Protein AF-A0A7Y6PIJ3-F1 (afdb_monomer_lite)

Structure (mmCIF, N/CA/C/O backbone):
data_AF-A0A7Y6PIJ3-F1
#
_entry.id   AF-A0A7Y6PIJ3-F1
#
loop_
_atom_site.group_PDB
_atom_site.id
_atom_site.type_symbol
_atom_site.label_atom_id
_atom_site.label_alt_id
_atom_site.label_comp_id
_atom_site.label_asym_id
_atom_site.label_entity_id
_atom_site.label_seq_id
_atom_site.pdbx_PDB_ins_code
_atom_site.Cartn_x
_atom_site.Cartn_y
_atom_site.Cartn_z
_atom_site.occupancy
_atom_site.B_iso_or_equiv
_atom_site.auth_seq_id
_atom_site.auth_comp_id
_atom_site.auth_asym_id
_atom_site.auth_atom_id
_atom_site.pdbx_PDB_model_num
ATOM 1 N N . VAL A 1 1 ? -10.962 4.921 5.451 1.00 89.75 1 VAL A N 1
ATOM 2 C CA . VAL A 1 1 ? -10.866 4.278 6.788 1.00 89.75 1 VAL A CA 1
ATOM 3 C C . VAL A 1 1 ? -10.992 5.291 7.924 1.00 89.75 1 VAL A C 1
ATOM 5 O O . VAL A 1 1 ? -11.903 5.139 8.722 1.00 89.75 1 VAL A O 1
ATOM 8 N N . ILE A 1 2 ? -10.169 6.348 7.974 1.00 95.81 2 ILE A N 1
ATOM 9 C CA . ILE A 1 2 ? -10.206 7.360 9.055 1.00 95.81 2 ILE A CA 1
ATOM 10 C C . ILE A 1 2 ? -11.605 7.960 9.270 1.00 95.81 2 ILE A C 1
ATOM 12 O O . ILE A 1 2 ? -12.107 7.907 10.383 1.00 95.81 2 ILE A O 1
ATOM 16 N N . GLY A 1 3 ? -12.282 8.418 8.210 1.00 96.56 3 GLY A N 1
ATOM 17 C CA . GLY A 1 3 ? -13.630 8.988 8.345 1.00 96.56 3 GLY A CA 1
ATOM 18 C C . GLY A 1 3 ? -14.660 8.028 8.958 1.00 96.56 3 GLY A C 1
ATOM 19 O O . GLY A 1 3 ? -15.523 8.462 9.714 1.00 96.56 3 GLY A O 1
ATOM 20 N N . TRP A 1 4 ? -14.534 6.719 8.706 1.00 96.75 4 TRP A N 1
ATOM 21 C CA . TRP A 1 4 ? -15.369 5.703 9.356 1.00 96.75 4 TRP A CA 1
ATOM 22 C C . TRP A 1 4 ? -15.043 5.562 10.842 1.00 96.75 4 TRP A C 1
ATOM 24 O O . TRP A 1 4 ? -15.959 5.507 11.657 1.00 96.75 4 TRP A O 1
ATOM 34 N N . ILE A 1 5 ? -13.755 5.541 11.201 1.00 97.19 5 ILE A N 1
ATOM 35 C CA . ILE A 1 5 ? -13.331 5.500 12.606 1.00 97.19 5 ILE A CA 1
ATOM 36 C C . ILE A 1 5 ? -13.863 6.732 13.345 1.00 97.19 5 ILE A C 1
ATOM 38 O O . ILE A 1 5 ? -14.445 6.590 14.415 1.00 97.19 5 ILE A O 1
ATOM 42 N N . ASP A 1 6 ? -13.729 7.920 12.757 1.00 96.12 6 ASP A N 1
ATOM 43 C CA . ASP A 1 6 ? -14.160 9.177 13.370 1.00 96.12 6 ASP A CA 1
ATOM 44 C C . ASP A 1 6 ? -15.687 9.259 13.503 1.00 96.12 6 ASP A C 1
ATOM 46 O O . ASP A 1 6 ? -16.201 9.761 14.504 1.00 96.12 6 ASP A O 1
ATOM 50 N N . TYR A 1 7 ? -16.423 8.747 12.513 1.00 97.19 7 TYR A N 1
ATOM 51 C CA . TYR A 1 7 ? -17.879 8.646 12.566 1.00 97.19 7 TYR A CA 1
ATOM 52 C C . TYR A 1 7 ? -18.334 7.715 13.698 1.00 97.19 7 TYR A C 1
ATOM 54 O O . TYR A 1 7 ? -19.123 8.122 14.551 1.00 97.19 7 TYR A O 1
ATOM 62 N N . LEU A 1 8 ? -17.783 6.498 13.766 1.00 97.12 8 LEU A N 1
ATOM 63 C CA . LEU A 1 8 ? -18.135 5.509 14.790 1.00 97.12 8 LEU A CA 1
ATOM 64 C C . LEU A 1 8 ? -17.675 5.928 16.192 1.00 97.12 8 LEU A C 1
ATOM 66 O O . LEU A 1 8 ? -18.342 5.628 17.176 1.00 97.12 8 LEU A O 1
ATOM 70 N N . ALA A 1 9 ? -16.566 6.663 16.301 1.00 96.25 9 ALA A N 1
ATOM 71 C CA . ALA A 1 9 ? -16.046 7.153 17.575 1.00 96.25 9 ALA A CA 1
ATOM 72 C C . ALA A 1 9 ? -16.987 8.157 18.266 1.00 96.25 9 ALA A C 1
ATOM 74 O O . ALA A 1 9 ? -16.969 8.252 19.497 1.00 96.25 9 ALA A O 1
ATOM 75 N N . LYS A 1 10 ? -17.796 8.894 17.490 1.00 96.62 10 LYS A N 1
ATOM 76 C CA . LYS A 1 10 ? -18.797 9.855 17.991 1.00 96.62 10 LYS A CA 1
ATOM 77 C C . LYS A 1 10 ? -20.080 9.180 18.467 1.00 96.62 10 LYS A C 1
ATOM 79 O O . LYS A 1 10 ? -20.823 9.763 19.257 1.00 96.62 10 LYS A O 1
ATOM 84 N N . ASP A 1 11 ? -20.348 7.971 17.994 1.00 96.94 11 ASP A N 1
ATOM 85 C CA . ASP A 1 11 ? -21.540 7.227 18.362 1.00 96.94 11 ASP A CA 1
ATOM 86 C C . ASP A 1 11 ? -21.346 6.543 19.724 1.00 96.94 11 ASP A C 1
ATOM 88 O O . ASP A 1 11 ? -20.499 5.667 19.917 1.00 96.94 11 ASP A O 1
ATOM 92 N N . ARG A 1 12 ? -22.160 6.965 20.698 1.00 95.50 12 ARG A N 1
ATOM 93 C CA . ARG A 1 12 ? -22.088 6.503 22.092 1.00 95.50 12 ARG A CA 1
ATOM 94 C C . ARG A 1 12 ? -22.450 5.027 22.263 1.00 95.50 12 ARG A C 1
ATOM 96 O O . ARG A 1 12 ? -22.129 4.466 23.306 1.00 95.50 12 ARG A O 1
ATOM 103 N N . ARG A 1 13 ? -23.082 4.396 21.265 1.00 97.19 13 ARG A N 1
ATOM 104 C CA . ARG A 1 13 ? -23.398 2.959 21.277 1.00 97.19 13 ARG A CA 1
ATOM 105 C C . ARG A 1 13 ? -22.140 2.091 21.190 1.00 97.19 13 ARG A C 1
ATOM 107 O O . ARG A 1 13 ? -22.167 0.954 21.651 1.00 97.19 13 ARG A O 1
ATOM 114 N N . PHE A 1 14 ? -21.038 2.612 20.641 1.00 96.62 14 PHE A N 1
ATOM 115 C CA . PHE A 1 14 ? -19.779 1.877 20.519 1.00 96.62 14 PHE A CA 1
ATOM 116 C C . PHE A 1 14 ? -18.796 2.235 21.643 1.00 96.62 14 PHE A C 1
ATOM 118 O O . PHE A 1 14 ? -18.354 3.379 21.820 1.00 96.62 14 PHE A O 1
ATOM 125 N N . THR A 1 15 ? -18.385 1.216 22.394 1.00 95.81 15 THR A N 1
ATOM 126 C CA . THR A 1 15 ? -17.385 1.337 23.467 1.00 95.81 15 THR A CA 1
ATOM 127 C C . THR A 1 15 ? -15.949 1.266 22.937 1.00 95.81 15 THR A C 1
ATOM 129 O O . THR A 1 15 ? -15.039 1.826 23.555 1.00 95.81 15 THR A O 1
ATOM 132 N N . GLY A 1 16 ? -15.748 0.681 21.753 1.00 96.56 16 GLY A N 1
ATOM 133 C CA . GLY A 1 16 ? -14.461 0.579 21.072 1.00 96.56 16 GLY A CA 1
ATOM 134 C C . GLY A 1 16 ? -14.603 0.189 19.601 1.00 96.56 16 GLY A C 1
ATOM 135 O O . GLY A 1 16 ? -15.665 -0.251 19.167 1.00 96.56 16 GLY A O 1
ATOM 136 N N . ILE A 1 17 ? -13.524 0.371 18.841 1.00 98.00 17 ILE A N 1
ATOM 137 C CA . ILE A 1 17 ? -13.437 0.052 17.411 1.00 98.00 17 ILE A CA 1
ATOM 138 C C . ILE A 1 17 ? -12.264 -0.908 17.200 1.00 98.00 17 ILE A C 1
ATOM 140 O O . ILE A 1 17 ? -11.164 -0.642 17.685 1.00 98.00 17 ILE A O 1
ATOM 144 N N . THR A 1 18 ? -12.476 -1.987 16.450 1.00 98.19 18 THR A N 1
ATOM 145 C CA . THR A 1 18 ? -11.395 -2.854 15.962 1.00 98.19 18 THR A CA 1
ATOM 146 C C . THR A 1 18 ? -11.325 -2.745 14.449 1.00 98.19 18 THR A C 1
ATOM 148 O O . THR A 1 18 ? -12.342 -2.886 13.772 1.00 98.19 18 THR A O 1
ATOM 151 N N . VAL A 1 19 ? -10.132 -2.489 13.915 1.00 98.31 19 VAL A N 1
ATOM 152 C CA . VAL A 1 19 ? -9.900 -2.406 12.466 1.00 98.31 19 VAL A CA 1
ATOM 153 C C . VAL A 1 19 ? -9.246 -3.697 11.993 1.00 98.31 19 VAL A C 1
ATOM 155 O O . VAL A 1 19 ? -8.209 -4.091 12.518 1.00 98.31 19 VAL A O 1
ATOM 158 N N . VAL A 1 20 ? -9.830 -4.343 10.986 1.00 98.06 20 VAL A N 1
ATOM 159 C CA . VAL A 1 20 ? -9.235 -5.505 10.316 1.00 98.06 20 VAL A CA 1
ATOM 160 C C . VAL A 1 20 ? -8.799 -5.069 8.926 1.00 98.06 20 VAL A C 1
ATOM 162 O O . VAL A 1 20 ? -9.623 -4.622 8.131 1.00 98.06 20 VAL A O 1
ATOM 165 N N . GLY A 1 21 ? -7.504 -5.165 8.646 1.00 97.56 21 GLY A N 1
ATOM 166 C CA . GLY A 1 21 ? -6.940 -4.822 7.348 1.00 97.56 21 GLY A CA 1
ATOM 167 C C . GLY A 1 21 ? -6.425 -6.062 6.627 1.00 97.56 21 GLY A C 1
ATOM 168 O O . GLY A 1 21 ? -5.622 -6.801 7.190 1.00 97.56 21 GLY A O 1
ATOM 169 N N . HIS A 1 22 ? -6.871 -6.275 5.387 1.00 97.31 22 HIS A N 1
ATOM 170 C CA . HIS A 1 22 ? -6.432 -7.384 4.537 1.00 97.31 22 HIS A CA 1
ATOM 171 C C . HIS A 1 22 ? -5.438 -6.919 3.466 1.00 97.31 22 HIS A C 1
ATOM 173 O O . HIS A 1 22 ? -5.694 -5.895 2.834 1.00 97.31 22 HIS A O 1
ATOM 179 N N . SER A 1 23 ? -4.359 -7.669 3.209 1.00 94.31 23 SER A N 1
ATOM 180 C CA . SER A 1 23 ? -3.365 -7.330 2.173 1.00 94.31 23 SER A CA 1
ATOM 181 C C . SER A 1 23 ? -2.814 -5.904 2.363 1.00 94.31 23 SER A C 1
ATOM 183 O O . SER A 1 23 ? -2.393 -5.560 3.468 1.00 94.31 23 SER A O 1
ATOM 185 N N . GLU A 1 24 ? -2.846 -5.040 1.349 1.00 94.31 24 GLU A N 1
ATOM 186 C CA . GLU A 1 24 ? -2.519 -3.610 1.477 1.00 94.31 24 GLU A CA 1
ATOM 187 C C . GLU A 1 24 ? -3.354 -2.906 2.563 1.00 94.31 24 GLU A C 1
ATOM 189 O O . GLU A 1 24 ? -2.853 -2.076 3.326 1.00 94.31 24 GLU A O 1
ATOM 194 N N . GLY A 1 25 ? -4.623 -3.297 2.699 1.00 95.69 25 GLY A N 1
ATOM 195 C CA . GLY A 1 25 ? -5.529 -2.791 3.723 1.00 95.69 25 GLY A CA 1
ATOM 196 C C . GLY A 1 25 ? -5.006 -2.995 5.145 1.00 95.69 25 GLY A C 1
ATOM 197 O O . GLY A 1 25 ? -5.404 -2.251 6.039 1.00 95.69 25 GLY A O 1
ATOM 198 N N . SER A 1 26 ? -4.092 -3.948 5.366 1.00 96.50 26 SER A N 1
ATOM 199 C CA . SER A 1 26 ? -3.375 -4.094 6.635 1.00 96.50 26 SER A CA 1
ATOM 200 C C . SER A 1 26 ? -2.512 -2.870 6.941 1.00 96.50 26 SER A C 1
ATOM 202 O O . SER A 1 26 ? -2.668 -2.260 7.998 1.00 96.50 26 SER A O 1
ATOM 204 N N . LEU A 1 27 ? -1.672 -2.438 5.997 1.00 95.31 27 LEU A N 1
ATOM 205 C CA . LEU A 1 27 ? -0.849 -1.241 6.169 1.00 95.31 27 LEU A CA 1
ATOM 206 C C . LEU A 1 27 ? -1.726 0.005 6.340 1.00 95.31 27 LEU A C 1
ATOM 208 O O . LEU A 1 27 ? -1.532 0.774 7.282 1.00 95.31 27 LEU A O 1
ATOM 212 N N . ILE A 1 28 ? -2.739 0.172 5.482 1.00 95.94 28 ILE A N 1
ATOM 213 C CA . ILE A 1 28 ? -3.680 1.300 5.572 1.00 95.94 28 ILE A CA 1
ATOM 214 C C . ILE A 1 28 ? -4.369 1.318 6.941 1.00 95.94 28 ILE A C 1
ATOM 216 O O . ILE A 1 28 ? -4.461 2.370 7.575 1.00 95.94 28 ILE A O 1
ATOM 220 N N . GLY A 1 29 ? -4.852 0.164 7.408 1.00 96.81 29 GLY A N 1
ATOM 221 C CA . GLY A 1 29 ? -5.500 0.015 8.706 1.00 96.81 29 GLY A CA 1
ATOM 222 C C . GLY A 1 29 ? -4.556 0.357 9.854 1.00 96.81 29 GLY A C 1
ATOM 223 O O . GLY A 1 29 ? -4.914 1.160 10.710 1.00 96.81 29 GLY A O 1
ATOM 224 N N . MET A 1 30 ? -3.329 -0.164 9.831 1.00 95.19 30 MET A N 1
ATOM 225 C CA . MET A 1 30 ? -2.307 0.108 10.841 1.00 95.19 30 MET A CA 1
ATOM 226 C C . MET A 1 30 ? -2.015 1.609 10.964 1.00 95.19 30 MET A C 1
ATOM 228 O O . MET A 1 30 ? -1.987 2.146 12.071 1.00 95.19 30 MET A O 1
ATOM 232 N N . LEU A 1 31 ? -1.858 2.307 9.835 1.00 95.44 31 LEU A N 1
ATOM 233 C CA . LEU A 1 31 ? -1.645 3.755 9.810 1.00 95.44 31 LEU A CA 1
ATOM 234 C C . LEU A 1 31 ? -2.884 4.522 10.282 1.00 95.44 31 LEU A C 1
ATOM 236 O O . LEU A 1 31 ? -2.768 5.466 11.060 1.00 95.44 31 LEU A O 1
ATOM 240 N N . ALA A 1 32 ? -4.075 4.095 9.860 1.00 96.56 32 ALA A N 1
ATOM 241 C CA . ALA A 1 32 ? -5.333 4.705 10.272 1.00 96.56 32 ALA A CA 1
ATOM 242 C C . ALA A 1 32 ? -5.646 4.495 11.762 1.00 96.56 32 ALA A C 1
ATOM 244 O O . ALA A 1 32 ? -6.420 5.261 12.323 1.00 96.56 32 ALA A O 1
ATOM 245 N N . CYS A 1 33 ? -5.064 3.498 12.426 1.00 96.81 33 CYS A N 1
ATOM 246 C CA . CYS A 1 33 ? -5.253 3.270 13.859 1.00 96.81 33 CYS A CA 1
ATOM 247 C C . CYS A 1 33 ?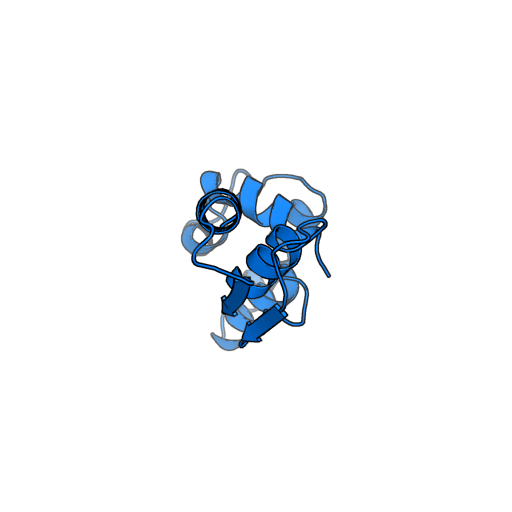 -4.379 4.172 14.746 1.00 96.81 33 CYS A C 1
ATOM 249 O O . CYS A 1 33 ? -4.703 4.340 15.922 1.00 96.81 33 CYS A O 1
ATOM 251 N N . LYS A 1 34 ? -3.297 4.758 14.210 1.00 94.00 34 LYS A N 1
ATOM 252 C CA . LYS A 1 34 ? -2.377 5.603 14.990 1.00 94.00 34 LYS A CA 1
ATOM 253 C C . LYS A 1 34 ? -3.106 6.787 15.620 1.00 94.00 34 LYS A C 1
ATOM 255 O O . LYS A 1 34 ? -3.943 7.414 14.971 1.00 94.00 34 LYS A O 1
ATOM 260 N N . ASP A 1 35 ? -2.780 7.055 16.882 1.00 93.19 35 ASP A N 1
ATOM 261 C CA . ASP A 1 35 ? -3.258 8.199 17.667 1.00 93.19 35 ASP A CA 1
ATOM 262 C C . ASP A 1 35 ? -4.790 8.305 17.792 1.00 93.19 35 ASP A C 1
ATOM 264 O O . ASP A 1 35 ? -5.347 9.393 17.944 1.00 93.19 35 ASP A O 1
ATOM 268 N N . ARG A 1 36 ? -5.505 7.166 17.751 1.00 94.94 36 ARG A N 1
ATOM 269 C CA . ARG A 1 36 ? -6.974 7.120 17.873 1.00 94.94 36 ARG A CA 1
ATOM 270 C C . ARG A 1 36 ? -7.433 6.373 19.130 1.00 94.94 36 ARG A C 1
ATOM 272 O O . ARG A 1 36 ? -7.572 5.153 19.100 1.00 94.94 36 ARG A O 1
ATOM 279 N N . PRO A 1 37 ? -7.791 7.075 20.223 1.00 93.12 37 PRO A N 1
ATOM 280 C CA . PRO A 1 37 ? -8.067 6.451 21.525 1.00 93.12 37 PRO A CA 1
ATOM 281 C C . PRO A 1 37 ? -9.310 5.540 21.559 1.00 93.12 37 PRO A C 1
ATOM 283 O O . PRO A 1 37 ? -9.446 4.701 22.456 1.00 93.12 37 PRO A O 1
ATOM 286 N N . LYS A 1 38 ? -10.242 5.696 20.607 1.00 95.56 38 LYS A N 1
ATOM 287 C CA . LYS A 1 38 ? -11.427 4.831 20.456 1.00 95.56 38 LYS A CA 1
ATOM 288 C C . LYS A 1 38 ? -11.133 3.519 19.725 1.00 95.56 38 LYS A C 1
ATOM 290 O O . LYS A 1 38 ? -11.924 2.586 19.859 1.00 95.56 38 LYS A O 1
ATOM 295 N N . VAL A 1 39 ? -10.013 3.416 19.010 1.00 97.62 39 VAL A N 1
ATOM 296 C CA . VAL A 1 39 ? -9.561 2.149 18.429 1.00 97.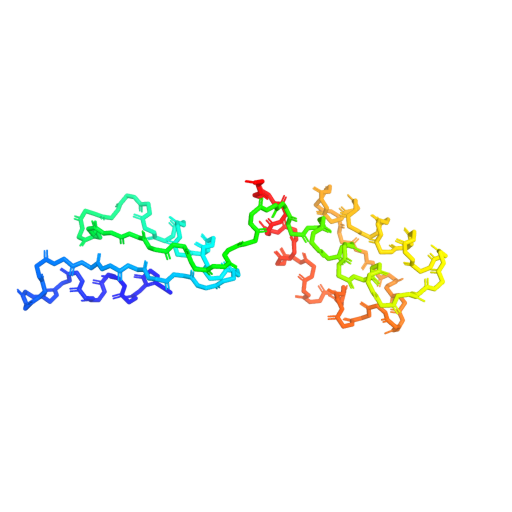62 39 VAL A CA 1
ATOM 297 C C . VAL A 1 39 ? -8.942 1.307 19.543 1.00 97.62 39 VAL A C 1
ATOM 299 O O . VAL A 1 39 ? -8.028 1.750 20.231 1.00 97.62 39 VAL A O 1
ATOM 302 N N . LYS A 1 40 ? -9.490 0.112 19.766 1.00 97.50 40 LYS A N 1
ATOM 303 C CA . LYS A 1 40 ? -9.089 -0.815 20.837 1.00 97.50 40 LYS A CA 1
ATOM 304 C C . LYS A 1 40 ? -8.321 -2.025 20.324 1.00 97.50 40 LYS A C 1
ATOM 306 O O . LYS A 1 40 ? -7.715 -2.732 21.119 1.00 97.50 40 LYS A O 1
ATOM 311 N N . GLY A 1 41 ? -8.326 -2.249 19.014 1.00 96.88 41 GLY A N 1
ATOM 312 C CA . GLY A 1 41 ? -7.584 -3.336 18.401 1.00 96.88 41 GLY A CA 1
ATOM 313 C C . GLY A 1 41 ? -7.357 -3.117 16.915 1.00 96.88 41 GLY A C 1
ATOM 314 O O . GLY A 1 41 ? -8.085 -2.384 16.242 1.00 96.88 41 GLY A O 1
ATOM 315 N N . PHE A 1 42 ? -6.340 -3.797 16.408 1.00 97.81 42 PHE A N 1
ATOM 316 C CA . PHE A 1 42 ? -6.047 -3.893 14.990 1.00 97.81 42 PHE A CA 1
ATOM 317 C C . PHE A 1 42 ? -5.682 -5.340 14.657 1.00 97.81 42 PHE A C 1
ATOM 319 O O . PHE A 1 42 ? -4.928 -5.971 15.395 1.00 97.81 42 PHE A O 1
ATOM 326 N N . VAL A 1 43 ? -6.216 -5.856 13.551 1.00 98.06 43 VAL A N 1
ATOM 327 C CA . VAL A 1 43 ? -5.889 -7.180 13.017 1.00 98.06 43 VAL A CA 1
ATOM 328 C C . VAL A 1 43 ? -5.308 -7.008 11.620 1.00 98.06 43 VAL A C 1
ATOM 330 O O . VAL A 1 43 ? -5.986 -6.530 10.709 1.00 98.06 43 VAL A O 1
ATOM 333 N N . SER A 1 44 ? -4.056 -7.431 11.455 1.00 97.38 44 SER A N 1
ATOM 334 C CA . SER A 1 44 ? -3.421 -7.600 10.149 1.00 97.38 44 SER A CA 1
ATOM 335 C C . SER A 1 44 ? -3.759 -8.986 9.613 1.00 97.38 44 SER A C 1
ATOM 337 O O . SER A 1 44 ? -3.348 -9.988 10.196 1.00 97.38 44 SER A O 1
ATOM 339 N N . LEU A 1 45 ? -4.492 -9.051 8.505 1.00 97.25 45 LEU A N 1
ATOM 340 C CA . LEU A 1 45 ? -4.837 -10.297 7.832 1.00 97.25 45 LEU A CA 1
ATOM 341 C C . LEU A 1 45 ? -4.103 -10.371 6.490 1.00 97.25 45 LEU A C 1
ATOM 343 O O . LEU A 1 45 ? -4.372 -9.580 5.594 1.00 97.25 45 LEU A O 1
ATOM 347 N N . ALA A 1 46 ? -3.171 -11.312 6.337 1.00 94.88 46 ALA A N 1
ATOM 348 C CA . ALA A 1 46 ? -2.398 -11.477 5.098 1.00 94.88 46 ALA A CA 1
ATOM 349 C C . ALA A 1 46 ? -1.764 -10.164 4.578 1.00 94.88 46 ALA A C 1
ATOM 351 O O . ALA A 1 46 ? -1.741 -9.907 3.376 1.00 94.88 46 ALA A O 1
ATOM 352 N N . GLY A 1 47 ? -1.299 -9.298 5.488 1.00 93.31 47 GLY A N 1
ATOM 353 C CA . GLY A 1 47 ? -0.583 -8.075 5.127 1.00 93.31 47 GLY A CA 1
ATOM 354 C C . GLY A 1 47 ? 0.739 -8.374 4.416 1.00 93.31 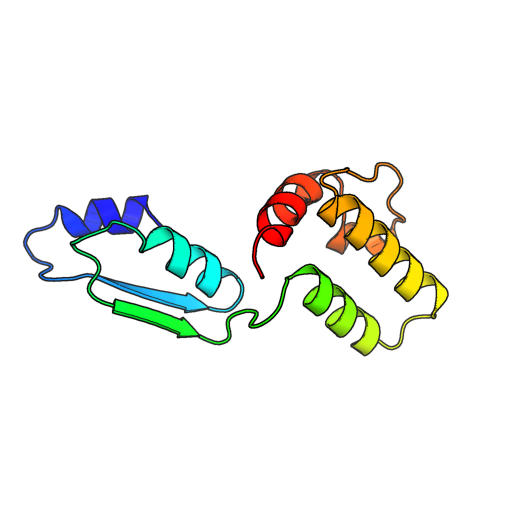47 GLY A C 1
ATOM 355 O O . GLY A 1 47 ? 1.319 -9.438 4.615 1.00 93.31 47 GLY A O 1
ATOM 356 N N . ALA A 1 48 ? 1.217 -7.415 3.620 1.00 84.94 48 ALA A N 1
ATOM 357 C CA . ALA A 1 48 ? 2.366 -7.569 2.725 1.00 84.94 48 ALA A CA 1
ATOM 358 C C . ALA A 1 48 ? 3.638 -8.162 3.378 1.00 84.94 48 ALA A C 1
ATOM 360 O O . ALA A 1 48 ? 4.380 -8.871 2.708 1.00 84.94 48 ALA A O 1
ATOM 361 N N . GLY A 1 49 ? 3.899 -7.934 4.671 1.00 87.88 49 GLY A N 1
ATOM 362 C CA . GLY A 1 49 ? 5.010 -8.551 5.425 1.00 87.88 49 GLY A CA 1
ATOM 363 C C . GLY A 1 49 ? 6.429 -8.225 4.925 1.00 87.88 49 GLY A C 1
ATOM 364 O O . GLY A 1 49 ? 7.398 -8.644 5.551 1.00 87.88 49 GLY A O 1
ATOM 365 N N . ARG A 1 50 ? 6.533 -7.514 3.800 1.00 92.12 50 ARG A N 1
ATOM 366 C CA . ARG A 1 50 ? 7.717 -7.065 3.071 1.00 92.12 50 ARG A CA 1
ATOM 367 C C . ARG A 1 50 ? 7.369 -5.764 2.340 1.00 92.12 50 ARG A C 1
ATOM 369 O O . ARG A 1 50 ? 6.176 -5.509 2.111 1.00 92.12 50 ARG A O 1
ATOM 376 N N . PRO A 1 51 ? 8.370 -4.988 1.899 1.00 94.31 51 PRO A N 1
ATOM 377 C CA . PRO A 1 51 ? 8.134 -3.837 1.044 1.00 94.31 51 PRO A CA 1
ATOM 378 C C . PRO A 1 51 ? 7.388 -4.215 -0.244 1.00 94.31 51 PRO A C 1
ATOM 380 O O . PRO A 1 51 ? 7.617 -5.270 -0.840 1.00 94.31 51 PRO A O 1
ATOM 383 N N . ALA A 1 52 ? 6.499 -3.333 -0.701 1.00 94.69 52 ALA A N 1
ATOM 384 C CA . ALA A 1 52 ? 5.630 -3.617 -1.844 1.00 94.69 52 ALA A CA 1
ATOM 385 C C . ALA A 1 52 ? 6.403 -3.868 -3.152 1.00 94.69 52 ALA A C 1
ATOM 387 O O . ALA A 1 52 ? 5.991 -4.715 -3.942 1.00 94.69 52 ALA A O 1
ATOM 388 N N . TYR A 1 53 ? 7.538 -3.191 -3.359 1.00 95.31 53 TYR A N 1
ATOM 389 C CA . TYR A 1 53 ? 8.392 -3.410 -4.532 1.00 95.31 53 TYR A CA 1
ATOM 390 C C . TYR A 1 53 ? 8.952 -4.838 -4.585 1.00 95.31 53 TYR A C 1
ATOM 392 O O . TYR A 1 53 ? 8.899 -5.468 -5.640 1.00 95.31 53 TYR A O 1
ATOM 400 N N . GLU A 1 54 ? 9.383 -5.393 -3.445 1.00 95.56 54 GLU A N 1
ATOM 401 C CA . GLU A 1 54 ? 9.848 -6.784 -3.375 1.00 95.56 54 GLU A CA 1
ATOM 402 C C . GLU A 1 54 ? 8.719 -7.761 -3.700 1.00 95.56 54 GLU A C 1
ATOM 404 O O . GLU A 1 54 ? 8.924 -8.740 -4.416 1.00 95.56 54 GLU A O 1
ATOM 409 N N . LEU A 1 55 ? 7.507 -7.505 -3.195 1.00 94.12 55 LEU A N 1
ATOM 410 C CA . LEU A 1 55 ? 6.356 -8.352 -3.502 1.00 94.12 55 LEU A CA 1
ATOM 411 C C . LEU A 1 55 ? 6.002 -8.328 -4.985 1.00 94.12 55 LEU A C 1
ATOM 413 O O . LEU A 1 55 ? 5.712 -9.385 -5.542 1.00 94.12 55 LEU A O 1
ATOM 417 N N . ILE A 1 56 ? 6.038 -7.154 -5.619 1.00 94.88 56 ILE A N 1
ATOM 418 C CA . ILE A 1 56 ? 5.801 -7.020 -7.059 1.00 94.88 56 ILE A CA 1
ATOM 419 C C . ILE A 1 56 ? 6.845 -7.831 -7.830 1.00 94.88 56 ILE A C 1
ATOM 421 O O . ILE A 1 56 ? 6.476 -8.623 -8.693 1.00 94.88 56 ILE A O 1
ATOM 425 N N . GLU A 1 57 ? 8.127 -7.719 -7.485 1.00 95.69 57 GLU A N 1
ATOM 426 C CA . GLU A 1 57 ? 9.194 -8.495 -8.131 1.00 95.69 57 GLU A CA 1
ATOM 427 C C . GLU A 1 57 ? 9.010 -10.005 -7.956 1.00 95.69 57 GLU A C 1
ATOM 429 O O . GLU A 1 57 ? 9.085 -10.747 -8.935 1.00 95.69 57 GLU A O 1
ATOM 434 N N . ILE A 1 58 ? 8.688 -10.468 -6.743 1.00 94.19 58 ILE A N 1
ATOM 435 C CA . ILE A 1 58 ? 8.422 -11.887 -6.460 1.00 94.19 58 ILE A CA 1
ATOM 436 C C . ILE A 1 58 ? 7.219 -12.392 -7.269 1.00 94.19 58 ILE A C 1
ATOM 438 O O . ILE A 1 58 ? 7.278 -13.467 -7.870 1.00 94.19 58 ILE A O 1
ATOM 442 N N . GLN A 1 59 ? 6.122 -11.630 -7.301 1.00 91.38 59 GLN A N 1
ATOM 443 C CA . GLN A 1 59 ? 4.904 -12.002 -8.024 1.00 91.38 59 GLN A CA 1
ATOM 444 C C . GLN A 1 59 ? 5.121 -12.045 -9.537 1.00 91.38 59 GLN A C 1
ATOM 446 O O . GLN A 1 59 ? 4.612 -12.945 -10.204 1.00 91.38 59 GLN A O 1
ATOM 451 N N . VAL A 1 60 ? 5.882 -11.098 -10.084 1.00 93.50 60 VAL A N 1
ATOM 452 C CA . VAL A 1 60 ? 6.223 -11.071 -11.508 1.00 93.50 60 VAL A CA 1
ATOM 453 C C . VAL A 1 60 ? 7.178 -12.218 -11.854 1.00 93.50 60 VAL A C 1
ATOM 455 O O . VAL A 1 60 ? 6.952 -12.921 -12.839 1.00 93.50 60 VAL A O 1
ATOM 458 N N . ALA A 1 61 ? 8.194 -12.482 -11.027 1.00 92.75 61 ALA A N 1
ATOM 459 C CA . ALA A 1 61 ? 9.112 -13.607 -11.219 1.00 92.75 61 ALA A CA 1
ATOM 460 C C . ALA A 1 61 ? 8.380 -14.962 -11.218 1.00 92.75 61 ALA A C 1
ATOM 462 O O . ALA A 1 61 ? 8.705 -15.849 -12.012 1.00 92.75 61 ALA A O 1
ATOM 463 N N . ALA A 1 62 ? 7.333 -15.109 -10.398 1.00 94.12 62 ALA A N 1
ATOM 464 C CA . ALA A 1 62 ? 6.505 -16.314 -10.358 1.00 94.12 62 ALA A CA 1
ATOM 465 C C . ALA A 1 62 ? 5.754 -16.599 -11.677 1.00 94.12 62 ALA A C 1
ATOM 467 O O . ALA A 1 62 ? 5.369 -17.744 -11.922 1.00 94.12 62 ALA A O 1
ATOM 468 N N . GLN A 1 63 ? 5.586 -15.600 -12.553 1.00 91.31 63 GLN A N 1
ATOM 469 C CA . GLN A 1 63 ? 4.953 -15.765 -13.869 1.00 91.31 63 GLN A CA 1
ATOM 470 C C . GLN A 1 63 ? 5.891 -16.358 -14.934 1.00 91.31 63 GLN A C 1
ATOM 472 O O . GLN A 1 63 ? 5.452 -16.594 -16.057 1.00 91.31 63 GLN A O 1
ATOM 477 N N . LYS A 1 64 ? 7.163 -16.638 -14.599 1.00 89.56 64 LYS A N 1
ATOM 478 C CA . LYS A 1 64 ? 8.170 -17.212 -15.517 1.00 89.56 64 LYS A CA 1
ATOM 479 C C . LYS A 1 64 ? 8.402 -16.364 -16.777 1.00 89.56 64 LYS A C 1
ATOM 481 O O . LYS A 1 64 ? 8.560 -16.894 -17.876 1.00 89.56 64 LYS A O 1
ATOM 486 N N . LEU A 1 65 ? 8.409 -15.044 -16.611 1.00 88.50 65 LEU A N 1
ATOM 487 C CA . LEU A 1 65 ? 8.698 -14.100 -17.690 1.00 88.50 65 LEU A CA 1
ATOM 488 C C . LEU A 1 65 ? 10.189 -14.122 -18.085 1.00 88.50 65 LEU A C 1
ATOM 490 O O . LEU A 1 65 ? 11.030 -14.527 -17.278 1.00 88.50 65 LEU A O 1
ATOM 494 N N . PRO A 1 66 ? 10.538 -13.656 -19.301 1.00 94.06 66 PRO A N 1
ATOM 495 C CA . PRO A 1 66 ? 11.926 -13.470 -19.715 1.00 94.06 66 PRO A CA 1
ATOM 496 C C . PRO A 1 66 ? 12.723 -12.596 -18.740 1.00 94.06 66 PRO A C 1
ATOM 498 O O . PRO A 1 66 ? 12.220 -11.592 -18.237 1.00 94.06 66 PRO A O 1
ATOM 501 N N . GLU A 1 67 ? 14.003 -12.918 -18.539 1.00 94.12 67 GLU A N 1
ATOM 502 C CA . GLU A 1 67 ? 14.876 -12.211 -17.589 1.00 94.12 67 GLU A CA 1
ATOM 503 C C . GLU A 1 67 ? 14.979 -10.701 -17.872 1.00 94.12 67 GLU A C 1
ATOM 505 O O . GLU A 1 67 ? 15.043 -9.897 -16.944 1.00 94.12 67 GLU A O 1
ATOM 510 N N . ALA A 1 68 ? 14.935 -10.301 -19.146 1.00 93.94 68 ALA A N 1
ATOM 511 C CA . ALA A 1 68 ? 14.924 -8.893 -19.540 1.00 93.94 68 ALA A CA 1
ATOM 512 C C . ALA A 1 68 ? 13.728 -8.131 -18.939 1.00 93.94 68 ALA A C 1
ATOM 514 O O . ALA A 1 68 ? 13.906 -7.041 -18.404 1.00 93.94 68 ALA A O 1
ATOM 515 N N . MET A 1 69 ? 12.536 -8.738 -18.927 1.00 93.94 69 MET A N 1
ATOM 516 C CA . MET A 1 69 ? 11.343 -8.126 -18.333 1.00 93.94 69 MET A CA 1
ATOM 517 C C . MET A 1 69 ? 11.449 -8.028 -16.809 1.00 93.94 69 MET A C 1
ATOM 519 O O . MET A 1 69 ? 11.011 -7.040 -16.226 1.00 93.94 69 MET A O 1
ATOM 523 N N . LEU A 1 70 ? 12.054 -9.026 -16.154 1.00 95.31 70 LEU A N 1
ATOM 524 C CA . LEU A 1 70 ? 12.290 -8.981 -14.707 1.00 95.31 70 LEU A CA 1
ATOM 525 C C . LEU A 1 70 ? 13.234 -7.827 -14.336 1.00 95.31 70 LEU A C 1
ATOM 527 O O . LEU A 1 70 ? 12.980 -7.108 -13.371 1.00 95.31 70 LEU A O 1
ATOM 531 N N . LYS A 1 71 ? 14.288 -7.608 -15.136 1.00 96.25 71 LYS A N 1
ATOM 532 C CA . LYS A 1 71 ? 15.229 -6.490 -14.955 1.00 96.25 71 LYS A CA 1
ATOM 533 C C . LYS A 1 71 ? 14.566 -5.132 -15.161 1.00 96.25 71 LYS A C 1
ATOM 535 O O . LYS A 1 71 ? 14.845 -4.208 -14.404 1.00 96.25 71 LYS A O 1
ATOM 540 N N . GLU A 1 72 ? 13.682 -5.005 -16.145 1.00 96.12 72 GLU A N 1
ATOM 541 C CA . GLU A 1 72 ? 12.924 -3.767 -16.354 1.00 96.12 72 GLU A CA 1
ATOM 542 C C . GLU A 1 72 ? 12.000 -3.449 -15.177 1.00 96.12 72 GLU A C 1
ATOM 544 O O . GLU A 1 72 ? 11.975 -2.312 -14.713 1.00 96.12 72 GLU A O 1
ATOM 549 N N . VAL A 1 73 ? 11.292 -4.450 -14.647 1.00 97.38 73 VAL A N 1
ATOM 550 C CA . VAL A 1 73 ? 10.432 -4.287 -13.463 1.00 97.38 73 VAL A CA 1
ATOM 551 C C . VAL A 1 73 ? 11.245 -3.818 -12.258 1.00 97.38 73 VAL A C 1
ATOM 553 O O . VAL A 1 73 ? 10.870 -2.831 -11.624 1.00 97.38 73 VAL A O 1
ATOM 556 N N . ALA A 1 74 ? 12.388 -4.456 -11.990 1.00 97.31 74 ALA A N 1
ATOM 557 C CA . ALA A 1 74 ? 13.298 -4.039 -10.923 1.00 97.31 74 ALA A CA 1
ATOM 558 C C . ALA A 1 74 ? 13.830 -2.609 -11.144 1.00 97.31 74 ALA A C 1
ATOM 560 O O . ALA A 1 74 ? 13.878 -1.803 -10.216 1.00 97.31 74 ALA A O 1
ATOM 561 N N . SER A 1 75 ? 14.168 -2.247 -12.386 1.00 97.69 75 SER A N 1
ATOM 562 C CA . SER A 1 75 ? 14.646 -0.901 -12.715 1.00 97.69 75 SER A CA 1
ATOM 563 C C . SER A 1 75 ? 13.580 0.176 -12.495 1.00 97.69 75 SER A C 1
ATOM 565 O O . SER A 1 75 ? 13.904 1.254 -11.993 1.00 97.69 75 SER A O 1
ATOM 567 N N . ILE A 1 76 ? 12.322 -0.088 -12.865 1.00 98.12 76 ILE A N 1
ATOM 568 C CA . ILE A 1 76 ? 11.212 0.838 -12.606 1.00 98.12 76 ILE A CA 1
ATOM 569 C C . ILE A 1 76 ? 10.983 0.956 -11.095 1.00 98.12 76 ILE A C 1
ATOM 571 O O . ILE A 1 76 ? 10.864 2.070 -10.584 1.00 98.12 76 ILE A O 1
ATOM 575 N N . ASN A 1 77 ? 10.992 -0.163 -10.364 1.00 97.88 77 ASN A N 1
ATOM 576 C CA . ASN A 1 77 ? 10.844 -0.164 -8.909 1.00 97.88 77 ASN A CA 1
ATOM 577 C C . ASN A 1 77 ? 11.904 0.682 -8.202 1.00 97.88 77 ASN A C 1
ATOM 579 O O . ASN A 1 77 ? 11.550 1.475 -7.330 1.00 97.88 77 ASN A O 1
ATOM 583 N N . GLU A 1 78 ? 13.174 0.575 -8.593 1.00 98.06 78 GLU A N 1
ATOM 584 C CA . GLU A 1 78 ? 14.249 1.387 -8.013 1.00 98.06 78 GLU A CA 1
ATOM 585 C C . GLU A 1 78 ? 14.067 2.889 -8.302 1.00 98.06 78 GLU A C 1
ATOM 587 O O . GLU A 1 78 ? 14.275 3.717 -7.410 1.00 98.06 78 GLU A O 1
ATOM 592 N N . SER A 1 79 ? 13.581 3.265 -9.494 1.00 98.06 79 SER A N 1
ATOM 593 C CA . SER A 1 79 ? 13.221 4.664 -9.788 1.00 98.06 79 SER A CA 1
ATOM 594 C C . SER A 1 79 ? 12.113 5.171 -8.859 1.00 98.06 79 SER A C 1
ATOM 596 O O . SER A 1 79 ? 12.253 6.226 -8.231 1.00 98.06 79 SER A O 1
ATOM 598 N N . LEU A 1 80 ? 11.034 4.396 -8.713 1.00 98.31 80 LEU A N 1
ATOM 599 C CA . LEU A 1 80 ? 9.891 4.751 -7.867 1.00 98.31 80 LEU A CA 1
ATOM 600 C C . LEU A 1 80 ? 10.263 4.786 -6.381 1.00 98.31 80 LEU A C 1
ATOM 602 O O . LEU A 1 80 ? 9.825 5.666 -5.643 1.00 98.31 80 LEU A O 1
ATOM 606 N N . LYS A 1 81 ? 11.138 3.889 -5.931 1.00 96.88 81 LYS A N 1
ATOM 607 C CA . LYS A 1 81 ? 11.696 3.909 -4.574 1.00 96.88 81 LYS A CA 1
ATOM 608 C C . LYS A 1 81 ? 12.506 5.181 -4.318 1.00 96.88 81 LYS A C 1
ATOM 610 O O . LYS A 1 81 ? 12.428 5.751 -3.232 1.00 96.88 81 LYS A O 1
ATOM 615 N N . GLY A 1 82 ? 13.209 5.675 -5.338 1.00 96.81 82 GLY A N 1
ATOM 616 C CA . GLY A 1 82 ? 13.859 6.987 -5.346 1.00 96.81 82 GLY A CA 1
ATOM 617 C C . GLY A 1 82 ? 12.907 8.182 -5.498 1.00 96.81 82 GLY A C 1
ATOM 618 O O . GLY A 1 82 ? 13.376 9.318 -5.565 1.00 96.81 82 GLY A O 1
ATOM 619 N N . GLY A 1 83 ? 11.591 7.954 -5.570 1.00 96.94 83 GLY A N 1
ATOM 620 C CA . GLY A 1 83 ? 10.573 8.992 -5.732 1.00 96.94 83 GLY A CA 1
ATOM 621 C C . GLY A 1 83 ? 10.500 9.596 -7.134 1.00 96.94 83 GLY A C 1
ATOM 622 O O . GLY A 1 83 ? 9.975 10.697 -7.286 1.00 96.94 83 GLY A O 1
ATOM 623 N N . LYS A 1 84 ? 11.045 8.913 -8.147 1.00 98.12 84 LYS A N 1
ATOM 624 C CA . LYS A 1 84 ? 11.100 9.389 -9.532 1.00 98.12 84 LYS A CA 1
ATOM 625 C C . LYS A 1 84 ? 10.156 8.580 -10.412 1.00 98.12 84 LYS A C 1
ATOM 627 O O . LYS A 1 84 ? 10.319 7.367 -10.546 1.00 98.12 84 LYS A O 1
ATOM 632 N N . GLU A 1 85 ? 9.202 9.267 -11.027 1.00 98.19 85 GLU A N 1
ATOM 633 C CA . GLU A 1 85 ? 8.293 8.672 -12.004 1.00 98.19 85 GLU A CA 1
ATOM 634 C C . GLU A 1 85 ? 9.016 8.324 -13.318 1.00 98.19 85 GLU A C 1
ATOM 636 O O . GLU A 1 85 ? 9.964 8.996 -13.725 1.00 98.19 85 GLU A O 1
ATOM 641 N N . VAL A 1 86 ? 8.553 7.267 -13.982 1.00 97.94 86 VAL A N 1
ATOM 642 C CA . VAL A 1 86 ? 9.022 6.766 -15.276 1.00 97.94 86 VAL A CA 1
ATOM 643 C C . VAL A 1 86 ? 7.977 7.100 -16.339 1.00 97.94 86 VAL A C 1
ATOM 645 O O . VAL A 1 86 ? 6.825 6.681 -16.232 1.00 97.94 86 VAL A O 1
ATOM 648 N N . THR A 1 87 ? 8.367 7.834 -17.379 1.00 94.56 87 THR A N 1
ATOM 649 C CA . THR A 1 87 ? 7.464 8.278 -18.455 1.00 94.56 87 THR A CA 1
ATOM 650 C C . THR A 1 87 ? 7.201 7.192 -19.494 1.00 94.56 87 THR A C 1
ATOM 65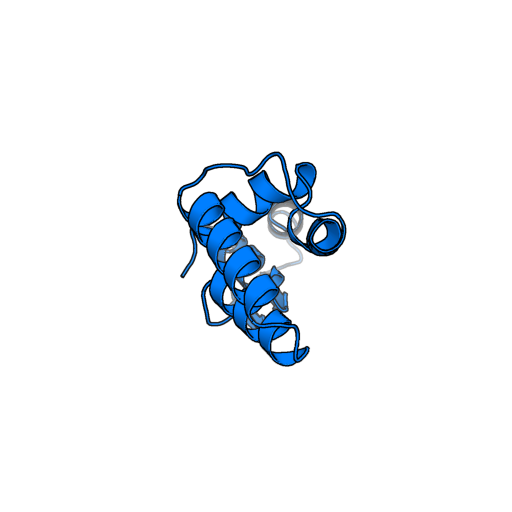2 O O . THR A 1 87 ? 6.054 6.954 -19.870 1.00 94.56 87 THR A O 1
ATOM 655 N N . ASP A 1 88 ? 8.248 6.486 -19.916 1.00 93.94 88 ASP A N 1
ATOM 656 C CA . ASP A 1 88 ? 8.210 5.565 -21.056 1.00 93.94 88 ASP A CA 1
ATOM 657 C C . ASP A 1 88 ? 8.039 4.112 -20.606 1.00 93.94 88 ASP A C 1
ATOM 659 O O . ASP A 1 88 ? 8.871 3.242 -20.861 1.00 93.94 88 ASP A O 1
ATOM 663 N N . VAL A 1 89 ? 6.947 3.844 -1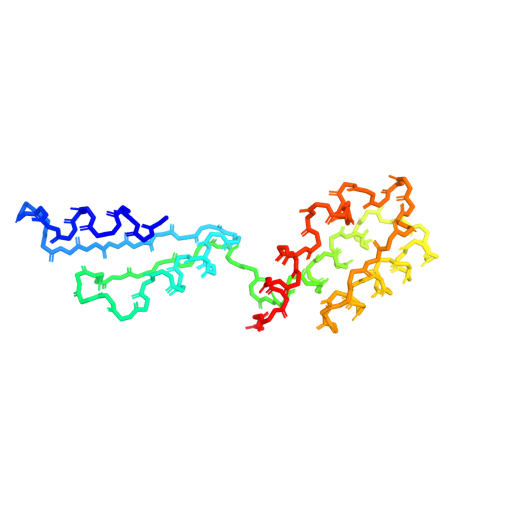9.887 1.00 96.44 89 VAL A N 1
ATOM 664 C CA . VAL A 1 89 ? 6.629 2.491 -19.412 1.00 96.44 89 VAL A CA 1
ATOM 665 C C . VAL A 1 89 ? 6.181 1.612 -20.590 1.00 96.44 89 VAL A C 1
ATOM 667 O O . VAL A 1 89 ? 5.192 1.951 -21.255 1.00 96.44 89 VAL A O 1
ATOM 670 N N . PRO A 1 90 ? 6.833 0.457 -20.840 1.00 94.44 90 PRO A N 1
ATOM 671 C CA . PRO A 1 90 ? 6.431 -0.459 -21.902 1.00 94.44 90 PRO A CA 1
ATOM 672 C C . PRO A 1 90 ? 4.970 -0.890 -21.769 1.00 94.44 90 PRO A C 1
ATOM 674 O O . PRO A 1 90 ? 4.475 -1.101 -20.661 1.00 94.44 90 PRO A O 1
ATOM 677 N N . VAL A 1 91 ? 4.277 -1.077 -22.898 1.00 94.44 91 VAL A N 1
ATOM 678 C CA . VAL A 1 91 ? 2.833 -1.395 -22.924 1.00 94.44 91 VAL A CA 1
ATOM 679 C C . VAL A 1 91 ? 2.486 -2.601 -22.041 1.00 94.44 91 VAL A C 1
ATOM 681 O O . VAL A 1 91 ? 1.484 -2.574 -21.330 1.00 94.44 91 VAL A O 1
ATOM 684 N N . TYR A 1 92 ? 3.340 -3.627 -22.013 1.00 91.69 92 TYR A N 1
ATOM 685 C CA . TYR A 1 92 ? 3.129 -4.830 -21.201 1.00 91.69 92 TYR A CA 1
ATOM 686 C C . TYR A 1 92 ? 3.306 -4.619 -19.687 1.00 91.69 92 TYR A C 1
ATOM 688 O O . TYR A 1 92 ? 2.859 -5.459 -18.912 1.00 91.69 92 TYR A O 1
ATOM 696 N N . LEU A 1 93 ? 3.913 -3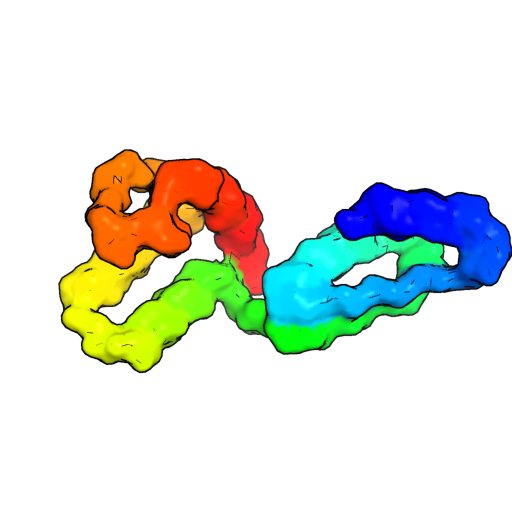.509 -19.250 1.00 95.19 93 LEU A N 1
ATOM 697 C CA . LEU A 1 93 ? 4.065 -3.141 -17.836 1.00 95.19 93 LEU A CA 1
ATOM 698 C C . LEU A 1 93 ? 3.079 -2.058 -17.378 1.00 95.19 93 LEU A C 1
ATOM 700 O O . LEU A 1 93 ? 3.042 -1.724 -16.194 1.00 95.19 93 LEU A O 1
ATOM 704 N N . GLN A 1 94 ? 2.241 -1.527 -18.271 1.00 95.62 94 GLN A N 1
ATOM 705 C CA . GLN A 1 94 ? 1.277 -0.467 -17.943 1.00 95.62 94 GLN A CA 1
ATOM 706 C C . GLN A 1 94 ? 0.271 -0.884 -16.855 1.00 95.62 94 GLN A C 1
ATOM 708 O O . GLN A 1 94 ? -0.184 -0.052 -16.067 1.00 95.62 94 GLN A O 1
ATOM 713 N N . SER A 1 95 ? -0.063 -2.174 -16.759 1.00 94.44 95 SER A N 1
ATOM 714 C CA . SER A 1 95 ? -0.945 -2.683 -15.699 1.00 94.44 95 SER A CA 1
ATOM 715 C C . SER A 1 95 ? -0.371 -2.447 -14.297 1.00 94.44 95 SER A C 1
ATOM 717 O O . SER A 1 95 ? -1.139 -2.138 -13.383 1.00 94.44 95 SER A O 1
ATOM 719 N N . LEU A 1 96 ? 0.958 -2.523 -14.158 1.00 95.31 96 LEU A N 1
ATOM 720 C CA . LEU A 1 96 ? 1.695 -2.320 -12.911 1.00 95.31 96 LEU A CA 1
ATOM 721 C C . LEU A 1 96 ? 2.127 -0.863 -12.720 1.00 95.31 96 LEU A C 1
ATOM 723 O O . LEU A 1 96 ? 1.991 -0.336 -11.623 1.00 95.31 96 LEU A O 1
ATOM 727 N N . PHE A 1 97 ? 2.617 -0.206 -13.776 1.00 97.56 97 PHE A N 1
ATOM 728 C CA . PHE A 1 97 ? 3.369 1.049 -13.654 1.00 97.56 97 PHE A CA 1
ATOM 729 C C . PHE A 1 97 ? 2.838 2.207 -14.505 1.00 97.56 97 PHE A C 1
ATOM 731 O O . PHE A 1 97 ? 3.568 3.167 -14.732 1.00 97.56 97 PHE A O 1
ATOM 738 N N . ARG A 1 98 ? 1.586 2.181 -14.981 1.00 97.81 98 ARG A N 1
ATOM 739 C CA . ARG A 1 98 ? 1.000 3.346 -15.680 1.00 97.81 98 ARG A CA 1
ATOM 740 C C . ARG A 1 98 ? 1.211 4.654 -14.908 1.00 97.81 98 ARG A C 1
ATOM 742 O O . ARG A 1 98 ? 1.110 4.668 -13.685 1.00 97.81 98 ARG A O 1
ATOM 749 N N . ALA A 1 99 ? 1.424 5.766 -15.610 1.00 97.31 99 ALA A N 1
ATOM 750 C CA . ALA A 1 99 ? 1.769 7.055 -14.992 1.00 97.31 99 ALA A CA 1
ATOM 751 C C . ALA A 1 99 ? 0.858 7.431 -13.804 1.00 97.31 99 ALA A C 1
ATOM 753 O O . ALA A 1 99 ? 1.332 7.795 -12.734 1.00 97.31 99 ALA A O 1
ATOM 754 N N . SER A 1 100 ? -0.456 7.221 -13.934 1.00 97.38 100 SER A N 1
ATOM 755 C CA . SER A 1 100 ? -1.424 7.570 -12.888 1.00 97.38 100 SER A CA 1
ATOM 756 C C . SER A 1 100 ? -1.279 6.789 -11.570 1.00 97.38 100 SER A C 1
ATOM 758 O O . SER A 1 100 ? -1.855 7.207 -10.571 1.00 97.38 100 SER A O 1
ATOM 760 N N . VAL A 1 101 ? -0.601 5.632 -11.553 1.00 97.56 101 VAL A N 1
ATOM 761 C CA . VAL A 1 101 ? -0.442 4.797 -10.342 1.00 97.56 101 VAL A CA 1
ATOM 762 C C . VAL A 1 101 ? 0.902 5.013 -9.648 1.00 97.56 101 VAL A C 1
ATOM 764 O O . VAL A 1 101 ? 1.038 4.713 -8.463 1.00 97.56 101 VAL A O 1
ATOM 767 N N . GLN A 1 102 ? 1.884 5.577 -10.348 1.00 98.38 102 GLN A N 1
ATOM 768 C CA . GLN A 1 102 ? 3.231 5.764 -9.816 1.00 98.38 102 GLN A CA 1
ATOM 769 C C . GLN A 1 102 ? 3.292 6.659 -8.567 1.00 98.38 102 GLN A C 1
ATOM 771 O O . GLN A 1 102 ? 3.947 6.234 -7.615 1.00 98.38 102 GLN A O 1
ATOM 776 N N . PRO A 1 103 ? 2.561 7.794 -8.460 1.00 98.31 103 PRO A N 1
ATOM 777 C CA . PRO A 1 103 ? 2.520 8.570 -7.215 1.00 98.31 103 PRO A CA 1
ATOM 778 C C . PRO A 1 103 ? 2.088 7.736 -6.002 1.00 98.31 103 PRO A C 1
ATOM 780 O O . PRO A 1 103 ? 2.622 7.872 -4.899 1.00 98.31 103 PRO A O 1
ATOM 783 N N . TYR A 1 104 ? 1.126 6.837 -6.215 1.00 96.81 104 TYR A N 1
ATOM 784 C CA . TYR A 1 104 ? 0.648 5.926 -5.187 1.00 96.81 104 TYR A CA 1
ATOM 785 C C . TYR A 1 104 ? 1.707 4.871 -4.832 1.00 96.81 104 TYR A C 1
ATOM 787 O O . TYR A 1 104 ? 1.991 4.694 -3.647 1.00 96.81 104 TYR A O 1
ATOM 795 N N . LEU A 1 105 ? 2.352 4.238 -5.819 1.00 97.38 105 LEU A N 1
ATOM 796 C CA . LEU A 1 105 ? 3.433 3.274 -5.574 1.00 97.38 105 LEU A CA 1
ATOM 797 C C . LEU A 1 105 ? 4.599 3.914 -4.815 1.00 97.38 105 LEU A C 1
ATOM 799 O O . LEU A 1 105 ? 5.041 3.368 -3.809 1.00 97.38 105 LEU A O 1
ATOM 803 N N . ILE A 1 106 ? 5.019 5.118 -5.216 1.00 98.06 106 ILE A N 1
ATOM 804 C CA . ILE A 1 106 ? 6.031 5.917 -4.508 1.00 98.06 106 ILE A CA 1
ATOM 805 C C . ILE A 1 106 ? 5.619 6.132 -3.046 1.00 98.06 106 ILE A C 1
ATOM 807 O O . ILE A 1 106 ? 6.445 6.041 -2.139 1.00 98.06 106 ILE A O 1
ATOM 811 N N . SER A 1 107 ? 4.339 6.419 -2.785 1.00 96.81 107 SER A N 1
ATOM 812 C CA . SER A 1 107 ? 3.840 6.584 -1.416 1.00 96.81 107 SER A CA 1
ATOM 813 C C . SER A 1 107 ? 3.876 5.279 -0.613 1.00 96.81 107 SER A C 1
ATOM 815 O O . SER A 1 107 ? 4.216 5.304 0.570 1.00 96.81 107 SER A O 1
ATOM 817 N N . TRP A 1 108 ? 3.580 4.147 -1.256 1.00 95.44 108 TRP A N 1
ATOM 818 C CA . TRP A 1 108 ? 3.552 2.832 -0.625 1.00 95.44 108 TRP A CA 1
ATOM 819 C C . TRP A 1 108 ? 4.966 2.299 -0.348 1.00 95.44 108 TRP A C 1
ATOM 821 O O . TRP A 1 108 ? 5.212 1.717 0.706 1.00 95.44 108 TRP A O 1
ATOM 831 N N . TYR A 1 109 ? 5.931 2.575 -1.229 1.00 95.75 109 TYR A N 1
ATOM 832 C CA . TYR A 1 109 ? 7.319 2.098 -1.118 1.00 95.75 109 TYR A CA 1
ATOM 833 C C . TYR A 1 109 ? 8.093 2.718 0.055 1.00 95.75 109 TYR A C 1
ATOM 835 O O . TYR A 1 109 ? 9.188 2.269 0.376 1.00 95.75 109 TYR A O 1
ATOM 843 N N . LYS A 1 110 ? 7.518 3.722 0.730 1.00 93.69 110 LYS A N 1
ATOM 844 C CA . LYS A 1 110 ? 8.071 4.326 1.954 1.00 93.69 110 LYS A CA 1
ATOM 845 C C . LYS A 1 110 ? 8.012 3.403 3.173 1.00 93.69 110 LYS A C 1
ATOM 847 O O . LYS A 1 110 ? 8.634 3.716 4.187 1.00 93.69 110 LYS A O 1
ATOM 852 N N . TYR A 1 111 ? 7.229 2.329 3.110 1.00 91.06 111 TYR A N 1
ATOM 853 C CA . TYR A 1 111 ? 7.004 1.417 4.226 1.00 91.06 111 TYR A CA 1
ATOM 854 C C . TYR A 1 111 ? 7.768 0.104 4.015 1.00 91.06 111 TYR A C 1
ATOM 856 O O . TYR A 1 111 ? 7.709 -0.474 2.928 1.00 91.06 111 TYR A O 1
ATOM 864 N N . ASN A 1 112 ? 8.453 -0.347 5.072 1.00 78.00 112 ASN A N 1
ATOM 865 C CA . ASN A 1 112 ? 9.209 -1.602 5.130 1.00 78.00 112 ASN A CA 1
ATOM 866 C C . ASN A 1 112 ? 8.544 -2.601 6.075 1.00 78.00 112 ASN A C 1
ATOM 868 O O . ASN A 1 112 ? 8.008 -2.141 7.112 1.00 78.00 112 ASN A O 1
#

Organism: Phocaeicola vulgatus (NCBI:txid821)

Sequence (112 aa):
VIGWIDYLAKDRRFTGITVVGHSEGSLIGMLACKDRPKVKGFVSLAGAGRPAYELIEIQVAAQKLPEAMLKEVASINESLKGGKEVTDVPVYLQSLFRASVQPYLISWYKYN

pLDDT: mean 95.44, std 2.91, range [78.0, 98.38]

Secondary structure (DSSP, 8-state):
-HHHHHHHHH-TT-S-EEEEEETHHHHHHHHHHTT-TTEEEEEEES---S-HHHHHHHHHHTTT--HHHHHHHHHHHHHHHTT---S---GGGHHHH-GGGHHHHHHHTT--

InterPro domains:
  IPR029058 Alpha/Beta hydrolase fold [G3DSA:3.40.50.1820] (1-111)
  IPR029058 Alpha/Beta hydrolase fold [SSF53474] (2-104)

Foldseek 3Di:
DLVVLVVVLPDPVQQADEAEAEACRLVVRVVSQPPRPRHPYYHYHPYPPDQPLVVVLVVVVVVVDDPVVSVVSNVQLVCLCVVHADDDDDPVCCVPRPRVCSNVSSVRRVDD

Radius of gyration: 17.74 Å; chains: 1; bounding box: 39×27×46 Å